Protein AF-A0A0N0S6E2-F1 (afdb_monomer)

pLDDT: mean 70.08, std 12.7, range [34.0, 90.06]

Structure (mmCIF, N/CA/C/O backbone):
data_AF-A0A0N0S6E2-F1
#
_entry.id   AF-A0A0N0S6E2-F1
#
loop_
_atom_site.group_PDB
_atom_site.id
_atom_site.type_symbol
_atom_site.label_atom_id
_atom_site.label_alt_id
_atom_site.label_comp_id
_atom_site.label_asym_id
_atom_site.label_entity_id
_atom_site.label_seq_id
_atom_site.pdbx_PDB_ins_code
_atom_site.Cartn_x
_atom_site.Cartn_y
_atom_site.Cartn_z
_atom_site.occupancy
_atom_site.B_iso_or_equiv
_atom_site.auth_seq_id
_atom_site.auth_comp_id
_atom_site.auth_asym_id
_atom_site.auth_atom_id
_atom_site.pdbx_PDB_model_num
ATOM 1 N N . MET A 1 1 ? -7.682 -2.731 48.391 1.00 36.16 1 MET A N 1
ATOM 2 C CA . MET A 1 1 ? -8.337 -3.606 47.398 1.00 36.16 1 MET A CA 1
ATOM 3 C C . MET A 1 1 ? -9.077 -2.707 46.423 1.00 36.16 1 MET A C 1
ATOM 5 O O . MET A 1 1 ? -10.145 -2.213 46.753 1.00 36.16 1 MET A O 1
ATOM 9 N N . THR A 1 2 ? -8.450 -2.370 45.296 1.00 34.72 2 THR A N 1
ATOM 10 C CA . THR A 1 2 ? -9.025 -1.449 44.306 1.00 34.72 2 THR A CA 1
ATOM 11 C C . THR A 1 2 ? -10.030 -2.228 43.470 1.00 34.72 2 THR A C 1
ATOM 13 O O . THR A 1 2 ? -9.643 -3.099 42.698 1.00 34.72 2 THR A O 1
ATOM 16 N N . ALA A 1 3 ? -11.319 -1.974 43.683 1.00 34.00 3 ALA A N 1
ATOM 17 C CA . ALA A 1 3 ? -12.381 -2.588 42.904 1.00 34.00 3 ALA A CA 1
ATOM 18 C C . ALA A 1 3 ? -12.329 -2.031 41.475 1.00 34.00 3 ALA A C 1
ATOM 20 O O . ALA A 1 3 ? -12.598 -0.852 41.247 1.00 34.00 3 ALA A O 1
ATOM 21 N N . THR A 1 4 ? -11.950 -2.872 40.514 1.00 41.22 4 THR A N 1
ATOM 22 C CA . THR A 1 4 ? -12.085 -2.574 39.089 1.00 41.22 4 THR A CA 1
ATOM 23 C C . THR A 1 4 ? -13.573 -2.555 38.757 1.00 41.22 4 THR A C 1
ATOM 25 O O . THR A 1 4 ? -14.199 -3.598 38.580 1.00 41.22 4 THR A O 1
ATOM 28 N N . VAL A 1 5 ? -14.153 -1.356 38.730 1.00 46.41 5 VAL A N 1
ATOM 29 C CA . VAL A 1 5 ? -15.501 -1.117 38.209 1.00 46.41 5 VAL A CA 1
ATOM 30 C C . VAL A 1 5 ? -15.511 -1.562 36.738 1.00 46.41 5 VAL A C 1
ATOM 32 O O . VAL A 1 5 ? -14.655 -1.099 35.978 1.00 46.41 5 VAL A O 1
ATOM 35 N N . PRO A 1 6 ? -16.412 -2.469 36.315 1.00 49.28 6 PRO A N 1
ATOM 36 C CA . PRO A 1 6 ? -16.507 -2.852 34.912 1.00 49.28 6 PRO A CA 1
ATOM 37 C C . PRO A 1 6 ? -16.866 -1.613 34.076 1.00 49.28 6 PRO A C 1
ATOM 39 O O . PRO A 1 6 ? -17.719 -0.828 34.499 1.00 49.28 6 PRO A O 1
ATOM 42 N N . PRO A 1 7 ? -16.224 -1.390 32.915 1.00 59.19 7 PRO A N 1
ATOM 43 C CA . PRO A 1 7 ? -16.478 -0.201 32.117 1.00 59.19 7 PRO A CA 1
ATOM 44 C C . PRO A 1 7 ? -17.932 -0.200 31.634 1.00 59.19 7 PRO A C 1
ATOM 46 O O . PRO A 1 7 ? -18.380 -1.126 30.959 1.00 59.19 7 PRO A O 1
ATOM 49 N N . THR A 1 8 ? -18.675 0.852 31.979 1.00 50.16 8 THR A N 1
ATOM 50 C CA . THR A 1 8 ? -20.008 1.122 31.433 1.00 50.16 8 THR A CA 1
ATOM 51 C C . THR A 1 8 ? -19.921 1.148 29.901 1.00 50.16 8 THR A C 1
ATOM 53 O O . THR A 1 8 ? -19.039 1.840 29.381 1.00 50.16 8 THR A O 1
ATOM 56 N N . PRO A 1 9 ? -20.806 0.456 29.152 1.00 51.00 9 PRO A N 1
ATOM 57 C CA . PRO A 1 9 ? -20.800 0.474 27.691 1.00 51.00 9 PRO A CA 1
ATOM 58 C C . PRO A 1 9 ? -21.216 1.864 27.197 1.00 51.00 9 PRO A C 1
ATOM 60 O O . PRO A 1 9 ? -22.384 2.155 26.947 1.00 51.00 9 PRO A O 1
ATOM 63 N N . SER A 1 10 ? -20.255 2.777 27.128 1.00 50.03 10 SER A N 1
ATOM 64 C CA . SER A 1 10 ? -20.478 4.125 26.627 1.00 50.03 10 SER A CA 1
ATOM 65 C C . SER A 1 10 ? -20.452 4.096 25.101 1.00 50.03 10 SER A C 1
ATOM 67 O O . SER A 1 10 ? -19.593 3.465 24.508 1.00 50.03 10 SER A O 1
ATOM 69 N N . ARG A 1 11 ? -21.389 4.782 24.436 1.00 55.03 11 ARG A N 1
ATOM 70 C CA . ARG A 1 11 ? -21.395 4.948 22.965 1.00 55.03 11 ARG A CA 1
ATOM 71 C C . ARG A 1 11 ? -20.322 5.938 22.483 1.00 55.03 11 ARG A C 1
ATOM 73 O O . ARG A 1 11 ? -20.159 6.149 21.285 1.00 55.03 11 ARG A O 1
ATOM 80 N N . ARG A 1 12 ? -19.652 6.613 23.420 1.00 54.00 12 ARG A N 1
ATOM 81 C CA . ARG A 1 12 ? -18.641 7.626 23.134 1.00 54.00 12 ARG A CA 1
ATOM 82 C C . ARG A 1 12 ? -17.299 6.935 22.930 1.00 54.00 12 ARG A C 1
ATOM 84 O O . ARG A 1 12 ? -16.955 6.078 23.740 1.00 54.00 12 ARG A O 1
ATOM 91 N N . PRO A 1 13 ? -16.547 7.301 21.886 1.00 59.28 13 PRO A N 1
ATOM 92 C CA . PRO A 1 13 ? -15.200 6.795 21.734 1.00 59.28 13 PRO A CA 1
ATOM 93 C C . PRO A 1 13 ? -14.362 7.107 22.969 1.00 59.28 13 PRO A C 1
ATOM 95 O O . PRO A 1 13 ? -14.410 8.229 23.482 1.00 59.28 13 PRO A O 1
ATOM 98 N N . VAL A 1 14 ? -13.622 6.114 23.449 1.00 63.44 14 VAL A N 1
ATOM 99 C CA . VAL A 1 14 ? -12.715 6.291 24.58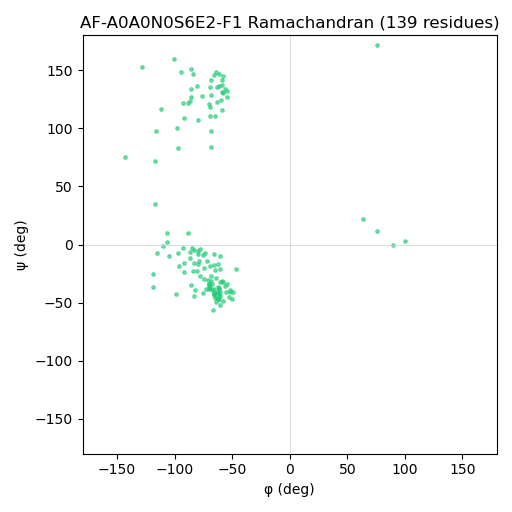1 1.00 63.44 14 VAL A CA 1
ATOM 100 C C . VAL A 1 14 ? -11.372 6.749 24.010 1.00 63.44 14 VAL A C 1
ATOM 102 O O . VAL A 1 14 ? -10.827 6.053 23.150 1.00 63.44 14 VAL A O 1
ATOM 105 N N . PRO A 1 15 ? -10.854 7.922 24.413 1.00 59.03 15 PRO A N 1
ATOM 106 C CA . PRO A 1 15 ? -9.520 8.340 24.016 1.00 59.03 15 PRO A CA 1
ATOM 107 C C . PRO A 1 15 ? -8.473 7.468 24.724 1.00 59.03 15 PRO A C 1
ATOM 109 O O . PRO A 1 15 ? -8.417 7.418 25.952 1.00 59.03 15 PRO A O 1
ATOM 112 N N . ASP A 1 16 ? -7.652 6.779 23.938 1.00 61.69 16 ASP A N 1
ATOM 113 C CA . ASP A 1 16 ? -6.424 6.109 24.375 1.00 61.69 16 ASP A CA 1
ATOM 114 C C . ASP A 1 16 ? -5.414 7.170 24.876 1.00 61.69 16 ASP A C 1
ATOM 116 O O . ASP A 1 16 ? -5.405 8.284 24.340 1.00 61.69 16 ASP A O 1
ATOM 120 N N . PRO A 1 17 ? -4.532 6.886 25.856 1.00 57.66 17 PRO A N 1
ATOM 121 C CA . PRO A 1 17 ? -3.417 7.757 26.254 1.00 57.66 17 PRO A CA 1
ATOM 122 C C . PRO A 1 17 ? -2.561 8.326 25.107 1.00 57.66 17 PRO A C 1
ATOM 124 O O . PRO A 1 17 ? -1.913 9.352 25.301 1.00 57.66 17 PRO A O 1
ATOM 127 N N . ALA A 1 18 ? -2.566 7.719 23.914 1.00 59.06 18 ALA A N 1
ATOM 128 C CA . ALA A 1 18 ? -1.918 8.257 22.712 1.00 59.06 18 ALA A CA 1
ATOM 129 C C . ALA A 1 18 ? -2.807 9.199 21.863 1.00 59.06 18 ALA A C 1
ATOM 131 O O . ALA A 1 18 ? -2.447 9.522 20.732 1.00 59.06 18 ALA A O 1
ATOM 132 N N . GLY A 1 19 ? -3.979 9.612 22.359 1.00 60.81 19 GLY A N 1
ATOM 133 C CA . GLY A 1 19 ? -4.938 10.467 21.646 1.00 60.81 19 GLY A CA 1
ATOM 134 C C . GLY A 1 19 ? -5.744 9.750 20.556 1.00 60.81 19 GLY A C 1
ATOM 135 O O . GLY A 1 19 ? -6.403 10.402 19.746 1.00 60.81 19 GLY A O 1
ATOM 136 N N . ARG A 1 20 ? -5.696 8.413 20.508 1.00 62.38 20 ARG A N 1
ATOM 137 C CA . ARG A 1 20 ? -6.422 7.608 19.516 1.00 62.38 20 ARG A CA 1
ATOM 138 C C . ARG A 1 20 ? -7.857 7.364 19.970 1.00 62.38 20 ARG A C 1
ATOM 140 O O . ARG A 1 20 ? -8.139 7.234 21.154 1.00 62.38 20 ARG A O 1
ATOM 147 N N . VAL A 1 21 ? -8.762 7.293 19.004 1.00 63.03 21 VAL A N 1
ATOM 148 C CA . VAL A 1 21 ? -10.201 7.125 19.217 1.00 63.03 21 VAL A CA 1
ATOM 149 C C . VAL A 1 21 ? -10.533 5.643 19.049 1.00 63.03 21 VAL A C 1
ATOM 151 O O . VAL A 1 21 ? -10.610 5.158 17.921 1.00 63.03 21 VAL A O 1
ATOM 154 N N . GLU A 1 22 ? -10.691 4.912 20.155 1.00 63.00 22 GLU A N 1
ATOM 155 C CA . GLU A 1 22 ? -11.045 3.488 20.119 1.00 63.00 22 GLU A CA 1
ATOM 156 C C . GLU A 1 22 ? -12.556 3.269 20.236 1.00 63.00 22 GLU A C 1
ATOM 158 O O . GLU A 1 22 ? -13.285 4.028 20.888 1.00 63.00 22 GLU A O 1
ATOM 163 N N . LEU A 1 23 ? -13.033 2.199 19.591 1.00 64.06 23 LEU A N 1
ATOM 164 C CA . LEU A 1 23 ? -14.389 1.714 19.808 1.00 64.06 23 LEU A CA 1
ATOM 165 C C . LEU A 1 23 ? -14.479 1.145 21.235 1.00 64.06 23 LEU A C 1
ATOM 167 O O . LEU A 1 23 ? -13.656 0.304 21.601 1.00 64.06 23 LEU A O 1
ATOM 171 N N . PRO A 1 24 ? -15.468 1.569 22.037 1.00 65.62 24 PRO A N 1
ATOM 172 C CA . PRO A 1 24 ? -15.647 1.049 23.384 1.00 65.62 24 PRO A CA 1
ATOM 173 C C . PRO A 1 24 ? -15.859 -0.475 23.356 1.00 65.62 24 PRO A C 1
ATOM 175 O O . PRO A 1 24 ? -16.550 -0.975 22.459 1.00 65.62 24 PRO A O 1
ATOM 178 N N . PRO A 1 25 ? -15.301 -1.230 24.323 1.00 57.88 25 PRO A N 1
ATOM 179 C CA . PRO A 1 25 ? -15.478 -2.676 24.377 1.00 57.88 25 PRO A CA 1
ATOM 180 C C . PRO A 1 25 ? -16.974 -3.017 24.472 1.00 57.88 25 PRO A C 1
ATOM 182 O O . PRO A 1 25 ? -17.645 -2.633 25.427 1.00 57.88 25 PRO A O 1
ATOM 185 N N . GLY A 1 26 ? -17.505 -3.694 23.447 1.00 57.84 26 GLY A N 1
ATOM 186 C CA . GLY A 1 26 ? -18.934 -4.022 23.317 1.00 57.84 26 GLY A CA 1
ATOM 187 C C . GLY A 1 26 ? -19.750 -3.117 22.380 1.00 57.84 26 GLY A C 1
ATOM 188 O O . GLY A 1 26 ? -20.957 -3.322 22.248 1.00 57.84 26 GLY A O 1
ATOM 189 N N . ALA A 1 27 ? -19.134 -2.144 21.698 1.00 59.34 27 ALA A N 1
ATOM 190 C CA . ALA A 1 27 ? -19.814 -1.331 20.690 1.00 59.34 27 ALA A CA 1
ATOM 191 C C . ALA A 1 27 ? -20.257 -2.184 19.487 1.00 59.34 27 ALA A C 1
ATOM 193 O O . ALA A 1 27 ? -19.442 -2.655 18.696 1.00 59.34 27 ALA A O 1
ATOM 194 N N . THR A 1 28 ? -21.568 -2.370 19.334 1.00 57.25 28 THR A N 1
ATOM 195 C CA . THR A 1 28 ? -22.172 -3.111 18.220 1.00 57.25 28 THR A CA 1
ATOM 196 C C . THR A 1 28 ? -22.513 -2.143 17.091 1.00 57.25 28 THR A C 1
ATOM 198 O O . THR A 1 28 ? -23.431 -1.327 17.201 1.00 57.25 28 THR A O 1
ATOM 201 N N . LEU A 1 29 ? -21.758 -2.209 15.992 1.00 65.25 29 LEU A N 1
ATOM 202 C CA . LEU A 1 29 ? -22.083 -1.458 14.781 1.00 65.25 29 LEU A CA 1
ATOM 203 C C . LEU A 1 29 ? -23.350 -2.070 14.160 1.00 65.25 29 LEU A C 1
ATOM 205 O O . LEU A 1 29 ? -23.388 -3.249 13.827 1.00 65.25 29 LEU A O 1
ATOM 209 N N . THR A 1 30 ? -24.411 -1.271 14.066 1.00 58.97 30 THR A N 1
ATOM 210 C CA . THR A 1 30 ? -25.790 -1.754 13.859 1.00 58.97 30 THR A CA 1
ATOM 211 C C . THR A 1 30 ? -26.156 -1.958 12.382 1.00 58.97 30 THR A C 1
ATOM 213 O O . THR A 1 30 ? -27.227 -2.475 12.076 1.00 58.97 30 THR A O 1
ATOM 216 N N . ASP A 1 31 ? -25.276 -1.568 11.457 1.00 66.38 31 ASP A N 1
ATOM 217 C CA . ASP A 1 31 ? -25.524 -1.624 10.014 1.00 66.38 31 ASP A CA 1
ATOM 218 C C . ASP A 1 31 ? -24.907 -2.892 9.400 1.00 66.38 31 ASP A C 1
ATOM 220 O O . ASP A 1 31 ? -23.788 -2.895 8.880 1.00 66.38 31 ASP A O 1
ATOM 224 N N . GLY A 1 32 ? -25.639 -4.007 9.491 1.00 64.06 32 GLY A N 1
ATOM 225 C CA . GLY A 1 32 ? -25.166 -5.341 9.088 1.00 64.06 32 GLY A CA 1
ATOM 226 C C . GLY A 1 32 ? -24.782 -5.484 7.608 1.00 64.06 32 GLY A C 1
ATOM 227 O O . GLY A 1 32 ? -24.19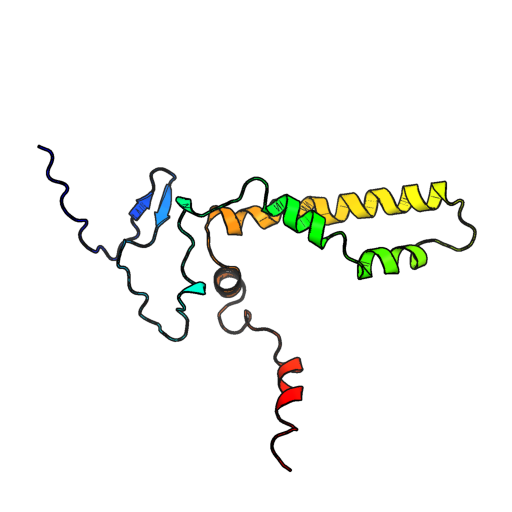2 -6.488 7.224 1.00 64.06 32 GLY A O 1
ATOM 228 N N . ARG A 1 33 ? -25.078 -4.488 6.761 1.00 66.31 33 ARG A N 1
ATOM 229 C CA . ARG A 1 33 ? -24.661 -4.477 5.350 1.00 66.31 33 ARG A CA 1
ATOM 230 C C . ARG A 1 33 ? -23.234 -3.950 5.152 1.00 66.31 33 ARG A C 1
ATOM 232 O O . ARG A 1 33 ? -22.615 -4.237 4.127 1.00 66.31 33 ARG A O 1
ATOM 239 N N . LEU A 1 34 ? -22.721 -3.157 6.091 1.00 64.81 34 LEU A N 1
ATOM 240 C CA . LEU A 1 34 ? -21.412 -2.501 5.995 1.00 64.81 34 LEU A CA 1
ATOM 241 C C . LEU A 1 34 ? -20.416 -2.989 7.052 1.00 64.81 34 LEU A C 1
ATOM 243 O O . LEU A 1 34 ? -19.241 -2.626 6.971 1.00 64.81 34 LEU A O 1
ATOM 247 N N . VAL A 1 35 ? -20.882 -3.807 7.996 1.00 70.94 35 VAL A N 1
ATOM 248 C CA . VAL A 1 35 ? -20.134 -4.312 9.146 1.00 70.94 35 VAL A CA 1
ATOM 249 C C . VAL A 1 35 ? -19.914 -5.816 8.986 1.00 70.94 35 VAL A C 1
ATOM 251 O O . VAL A 1 35 ? -20.863 -6.594 9.006 1.00 70.94 35 VAL A O 1
ATOM 254 N N . THR A 1 36 ? -18.649 -6.209 8.873 1.00 74.81 36 THR A N 1
ATOM 255 C CA . THR A 1 36 ? -18.176 -7.601 8.900 1.00 74.81 36 THR A CA 1
ATOM 256 C C . THR A 1 36 ? -17.056 -7.690 9.934 1.00 74.81 36 THR A C 1
ATOM 258 O O . THR A 1 36 ? -16.371 -6.693 10.152 1.00 74.81 36 THR A O 1
ATOM 261 N N . ASP A 1 37 ? -16.842 -8.860 10.543 1.00 71.06 37 ASP A N 1
ATOM 262 C CA . ASP A 1 37 ? -15.754 -9.097 11.510 1.00 71.06 37 ASP A CA 1
ATOM 263 C C . ASP A 1 37 ? -14.372 -8.676 10.962 1.00 71.06 37 ASP A C 1
ATOM 265 O O . ASP A 1 37 ? -13.604 -8.001 11.637 1.00 71.06 37 ASP A O 1
ATOM 269 N N . ASP A 1 38 ? -14.127 -8.933 9.674 1.00 70.56 38 ASP A N 1
ATOM 270 C CA . ASP A 1 38 ? -12.907 -8.545 8.944 1.00 70.56 38 ASP A CA 1
ATOM 271 C C . ASP A 1 38 ? -12.763 -7.025 8.703 1.00 70.56 38 ASP A C 1
ATOM 273 O O . ASP A 1 38 ? -11.681 -6.515 8.422 1.00 70.56 38 ASP A O 1
ATOM 277 N N . LEU A 1 39 ? -13.861 -6.271 8.816 1.00 73.12 39 LEU A N 1
ATOM 278 C CA . LEU A 1 39 ? -13.868 -4.812 8.666 1.00 73.12 39 LEU A CA 1
ATOM 279 C C . LEU A 1 39 ? -13.699 -4.082 10.003 1.00 73.12 39 LEU A C 1
ATOM 281 O O . LEU A 1 39 ? -13.647 -2.847 10.019 1.00 73.12 39 LEU A O 1
ATOM 285 N N . LEU A 1 40 ? -13.638 -4.817 11.116 1.00 77.62 40 LEU A N 1
ATOM 286 C CA . LEU A 1 40 ? -13.430 -4.222 12.425 1.00 77.62 40 LEU A CA 1
ATOM 287 C C . LEU A 1 40 ? -12.006 -3.651 12.532 1.00 77.62 40 LEU A C 1
ATOM 289 O O . LEU A 1 40 ? -11.050 -4.251 12.033 1.00 77.62 40 LEU A O 1
ATOM 293 N N . PRO A 1 41 ? -11.832 -2.490 13.190 1.00 71.38 41 PRO A N 1
ATOM 294 C CA . PRO A 1 41 ? -10.510 -1.922 13.410 1.00 71.38 41 PRO A CA 1
ATOM 295 C C . PRO A 1 41 ? -9.603 -2.878 14.188 1.00 71.38 41 PRO A C 1
ATOM 297 O O . PRO A 1 41 ? -10.011 -3.473 15.187 1.00 71.38 41 PRO A O 1
ATOM 300 N N . VAL A 1 42 ? -8.342 -2.986 13.769 1.00 74.56 42 VAL A N 1
ATOM 301 C CA . VAL A 1 42 ? -7.369 -3.862 14.437 1.00 74.56 42 VAL A CA 1
ATOM 302 C C . VAL A 1 42 ? -6.892 -3.213 15.749 1.00 74.56 42 VAL A C 1
ATOM 304 O O . VAL A 1 42 ? -6.412 -2.072 15.708 1.00 74.56 42 VAL A O 1
ATOM 307 N N . PRO A 1 43 ? -6.942 -3.911 16.905 1.00 70.88 43 PRO A N 1
ATOM 308 C CA . PRO A 1 43 ? -6.445 -3.386 18.179 1.00 70.88 43 PRO A CA 1
ATOM 309 C C . PRO A 1 43 ? -4.939 -3.080 18.141 1.00 70.88 43 PRO A C 1
ATOM 311 O O . PRO A 1 43 ? -4.196 -3.834 17.503 1.00 70.88 43 PRO A O 1
ATOM 314 N N . PRO A 1 44 ? -4.447 -2.051 18.857 1.00 66.38 44 PRO A N 1
ATOM 315 C CA . PRO A 1 44 ? -3.039 -1.633 18.834 1.00 66.38 44 PRO A CA 1
ATOM 316 C C . PRO A 1 44 ? -2.064 -2.761 19.197 1.00 66.38 44 PRO A C 1
ATOM 318 O O . PRO A 1 44 ? -1.026 -2.901 18.554 1.00 66.38 44 PRO A O 1
ATOM 321 N N . ALA A 1 45 ? -2.441 -3.643 20.131 1.00 68.38 45 ALA A N 1
ATOM 322 C CA . ALA A 1 45 ? -1.643 -4.803 20.543 1.00 68.38 45 ALA A CA 1
ATOM 323 C C . ALA A 1 45 ? -1.385 -5.834 19.421 1.00 68.38 45 ALA A C 1
ATOM 325 O O . ALA A 1 45 ? -0.498 -6.675 19.548 1.00 68.38 45 ALA A O 1
ATOM 326 N N . ARG A 1 46 ? -2.154 -5.794 18.323 1.00 67.50 46 ARG A N 1
ATOM 327 C CA . ARG A 1 46 ? -2.006 -6.700 17.170 1.00 67.50 46 ARG A CA 1
ATOM 328 C C . ARG A 1 46 ? -1.392 -6.027 15.937 1.00 67.50 46 ARG A C 1
ATOM 330 O O . ARG A 1 46 ? -1.244 -6.681 14.906 1.00 67.50 46 ARG A O 1
ATOM 337 N N . ARG A 1 47 ? -1.011 -4.747 16.011 1.00 70.94 47 ARG A N 1
ATOM 338 C CA . ARG A 1 47 ? -0.473 -3.997 14.866 1.00 70.94 47 ARG A CA 1
ATOM 339 C C . ARG A 1 47 ? 1.035 -4.217 14.729 1.00 70.94 47 ARG A C 1
ATOM 341 O O . ARG A 1 47 ? 1.792 -3.987 15.664 1.00 70.94 47 ARG A O 1
ATOM 348 N N . ARG A 1 48 ? 1.488 -4.629 13.542 1.00 65.50 48 ARG A N 1
ATOM 349 C CA . ARG A 1 48 ? 2.916 -4.741 13.189 1.00 65.50 48 ARG A CA 1
ATOM 350 C C . ARG A 1 48 ? 3.213 -3.756 12.062 1.00 65.50 48 ARG A C 1
ATOM 352 O O . ARG A 1 48 ? 2.901 -4.042 10.913 1.00 65.50 48 ARG A O 1
ATOM 359 N N . THR A 1 49 ? 3.741 -2.578 12.389 1.00 65.44 49 THR A N 1
ATOM 360 C CA . THR A 1 49 ? 3.667 -1.416 11.481 1.00 65.44 49 THR A CA 1
ATOM 361 C C . THR A 1 49 ? 5.028 -0.889 11.032 1.00 65.44 49 THR A C 1
ATOM 363 O O . THR A 1 49 ? 5.181 -0.532 9.868 1.00 65.44 49 THR A O 1
ATOM 366 N N . THR A 1 50 ? 6.033 -0.902 11.910 1.00 65.44 50 THR A N 1
ATOM 367 C CA . THR A 1 50 ? 7.277 -0.144 11.698 1.00 65.44 50 THR A CA 1
ATOM 368 C C . THR A 1 50 ? 8.159 -0.685 10.569 1.00 65.44 50 THR A C 1
ATOM 370 O O . THR A 1 50 ? 8.736 0.105 9.832 1.00 65.44 50 THR A O 1
ATOM 373 N N . CYS A 1 51 ? 8.227 -2.009 10.379 1.00 64.06 51 CYS A N 1
ATOM 374 C CA . CYS A 1 51 ? 9.033 -2.614 9.302 1.00 64.06 51 CYS A CA 1
ATOM 375 C C . CYS A 1 51 ? 8.218 -3.419 8.285 1.00 64.06 51 CYS A C 1
ATOM 377 O O . CYS A 1 51 ? 8.632 -3.546 7.140 1.00 64.06 51 CYS A O 1
ATOM 379 N N . VAL A 1 52 ? 7.048 -3.944 8.656 1.00 71.75 52 VAL A N 1
ATOM 380 C CA . VAL A 1 52 ? 6.279 -4.833 7.764 1.00 71.75 52 VAL A CA 1
ATOM 381 C C . VAL A 1 52 ? 5.780 -4.090 6.527 1.00 71.75 52 VAL A C 1
ATOM 383 O O . VAL A 1 52 ? 5.813 -4.634 5.431 1.00 71.75 52 VAL A O 1
ATOM 386 N N . VAL A 1 53 ? 5.367 -2.835 6.688 1.00 72.19 53 VAL A N 1
ATOM 387 C CA . VAL A 1 53 ? 4.824 -2.008 5.606 1.00 72.19 53 VAL A CA 1
ATOM 388 C C . VAL A 1 53 ? 5.888 -1.693 4.551 1.00 72.19 53 VAL A C 1
ATOM 390 O O . VAL A 1 53 ? 5.675 -2.067 3.400 1.00 72.19 53 VAL A O 1
ATOM 393 N N . PRO A 1 54 ? 7.047 -1.085 4.882 1.00 71.62 54 PRO A N 1
ATOM 394 C CA . PRO A 1 54 ? 8.078 -0.836 3.876 1.00 71.62 54 PRO A CA 1
ATOM 395 C C . PRO A 1 54 ? 8.630 -2.132 3.259 1.00 71.62 54 PRO A C 1
ATOM 397 O O . PRO A 1 54 ? 8.863 -2.168 2.054 1.00 71.62 54 PRO A O 1
ATOM 400 N N . THR A 1 55 ? 8.783 -3.218 4.030 1.00 75.56 55 THR A N 1
ATOM 401 C CA . THR A 1 55 ? 9.252 -4.509 3.492 1.00 75.56 55 THR A CA 1
ATOM 402 C C . THR A 1 55 ? 8.255 -5.133 2.513 1.00 75.56 55 THR A C 1
ATOM 404 O O . THR A 1 55 ? 8.664 -5.623 1.461 1.00 75.56 55 THR A O 1
ATOM 407 N N . LEU A 1 56 ? 6.954 -5.085 2.818 1.00 78.75 56 LEU A N 1
ATOM 408 C CA . LEU A 1 56 ? 5.900 -5.552 1.916 1.00 78.75 56 LEU A CA 1
ATOM 409 C C . LEU A 1 56 ? 5.920 -4.772 0.597 1.00 78.75 56 LEU A C 1
ATOM 411 O O . LEU A 1 56 ? 5.860 -5.375 -0.470 1.00 78.75 56 LEU A O 1
ATOM 415 N N . TRP A 1 57 ? 6.060 -3.448 0.673 1.00 75.69 57 TRP A N 1
ATOM 416 C CA . TRP A 1 57 ? 6.094 -2.578 -0.500 1.00 75.69 57 TRP A CA 1
ATOM 417 C C . TRP A 1 57 ? 7.272 -2.871 -1.424 1.00 75.69 57 TRP A C 1
ATOM 419 O O . TRP A 1 57 ? 7.075 -3.012 -2.630 1.00 75.69 57 TRP A O 1
ATOM 429 N N . VAL A 1 58 ? 8.480 -3.017 -0.876 1.00 75.75 58 VAL A N 1
ATOM 430 C CA . VAL A 1 58 ? 9.664 -3.378 -1.673 1.00 75.75 58 VAL A CA 1
ATOM 431 C C . VAL A 1 58 ? 9.482 -4.747 -2.332 1.00 75.75 58 VAL A C 1
ATOM 433 O O . VAL A 1 58 ? 9.854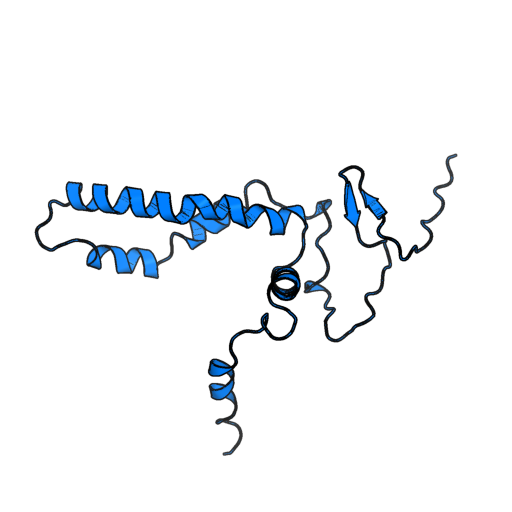 -4.912 -3.492 1.00 75.75 58 VAL A O 1
ATOM 436 N N . GLY A 1 59 ? 8.850 -5.695 -1.630 1.00 78.25 59 GLY A N 1
ATOM 437 C CA . GLY A 1 59 ? 8.493 -7.001 -2.183 1.00 78.25 59 GLY A CA 1
ATOM 438 C C . GLY A 1 59 ? 7.505 -6.909 -3.349 1.00 78.25 59 GLY A C 1
ATOM 439 O O . GLY A 1 59 ? 7.698 -7.574 -4.359 1.00 78.25 59 GLY A O 1
ATOM 440 N N . THR A 1 60 ? 6.486 -6.049 -3.256 1.00 77.94 60 THR A N 1
ATOM 441 C CA . THR A 1 60 ? 5.535 -5.827 -4.362 1.00 77.94 60 THR A CA 1
ATOM 442 C C . THR A 1 60 ? 6.112 -5.011 -5.512 1.00 77.94 60 THR A C 1
ATOM 444 O O . THR A 1 60 ? 5.704 -5.210 -6.645 1.00 77.94 60 THR A O 1
ATOM 447 N N . ALA A 1 61 ? 7.060 -4.110 -5.242 1.00 79.38 61 ALA A N 1
ATOM 448 C CA . ALA A 1 61 ? 7.748 -3.326 -6.265 1.00 79.38 61 ALA A CA 1
ATOM 449 C C . ALA A 1 61 ? 8.784 -4.153 -7.044 1.00 79.38 61 ALA A C 1
ATOM 451 O O . ALA A 1 61 ? 9.342 -3.662 -8.015 1.00 79.38 61 ALA A O 1
ATOM 452 N N . HIS A 1 62 ? 9.080 -5.381 -6.610 1.00 81.62 62 HIS A N 1
ATOM 453 C CA . HIS A 1 62 ? 9.931 -6.333 -7.320 1.00 81.62 62 HIS A CA 1
ATOM 454 C C . HIS A 1 62 ? 9.118 -7.564 -7.706 1.00 81.62 62 HIS A C 1
ATOM 456 O O . HIS A 1 62 ? 9.275 -8.650 -7.152 1.00 81.62 62 HIS A O 1
ATOM 462 N N . ASP A 1 63 ? 8.242 -7.388 -8.684 1.00 84.75 63 ASP A N 1
ATOM 463 C CA . ASP A 1 63 ? 7.454 -8.464 -9.262 1.00 84.75 63 ASP A CA 1
ATOM 464 C C . ASP A 1 63 ? 8.027 -8.957 -10.606 1.00 84.75 63 ASP A C 1
ATOM 466 O O . ASP A 1 63 ? 8.820 -8.288 -11.279 1.00 84.75 63 ASP A O 1
ATOM 470 N N . ILE A 1 64 ? 7.634 -10.178 -10.990 1.00 88.56 64 ILE A N 1
ATOM 471 C CA . ILE A 1 64 ? 8.056 -10.819 -12.245 1.00 88.56 64 ILE A CA 1
ATOM 472 C C . ILE A 1 64 ? 7.685 -9.969 -13.476 1.00 88.56 64 ILE A C 1
ATOM 474 O O . ILE A 1 64 ? 8.569 -9.766 -14.312 1.00 88.56 64 ILE A O 1
ATOM 478 N N . PRO A 1 65 ? 6.444 -9.456 -13.621 1.00 86.69 65 PRO A N 1
ATOM 479 C CA . PRO A 1 65 ? 6.090 -8.556 -14.721 1.00 86.69 65 PRO A CA 1
ATOM 480 C C . PRO A 1 65 ? 7.025 -7.352 -14.861 1.00 86.69 65 PRO A C 1
ATOM 482 O O . PRO A 1 65 ? 7.481 -7.058 -15.967 1.00 86.69 65 PRO A O 1
ATOM 485 N N . LEU A 1 66 ? 7.369 -6.690 -13.755 1.00 85.75 66 LEU A N 1
ATOM 486 C CA . LEU A 1 66 ? 8.274 -5.546 -13.783 1.00 85.75 66 LEU A CA 1
ATOM 487 C C . LEU A 1 66 ? 9.674 -5.939 -14.263 1.00 85.75 66 LEU A C 1
ATOM 489 O O . LEU A 1 66 ? 10.247 -5.274 -15.126 1.00 85.75 66 LEU A O 1
ATOM 493 N N . VAL A 1 67 ? 10.227 -7.042 -13.747 1.00 86.31 67 VAL A N 1
ATOM 494 C CA . VAL A 1 67 ? 11.533 -7.558 -14.195 1.00 86.31 67 VAL A CA 1
ATOM 495 C C . 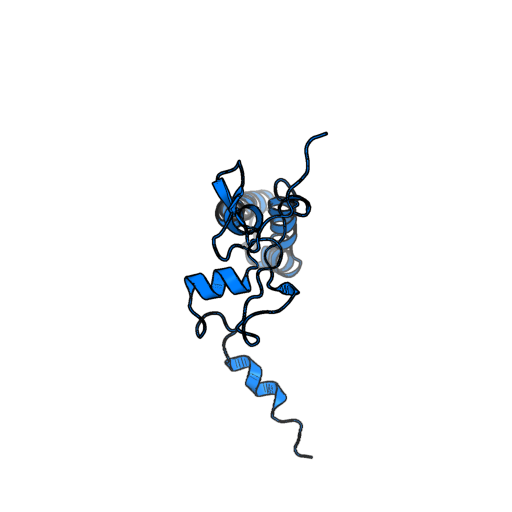VAL A 1 67 ? 11.507 -7.920 -15.678 1.00 86.31 67 VAL A C 1
ATOM 497 O O . VAL A 1 67 ? 12.452 -7.591 -16.395 1.00 86.31 67 VAL A O 1
ATOM 500 N N . ALA A 1 68 ? 10.420 -8.524 -16.153 1.00 90.06 68 ALA A N 1
ATOM 501 C CA . ALA A 1 68 ? 10.251 -8.900 -17.551 1.00 90.06 68 ALA A CA 1
ATOM 502 C C . ALA A 1 68 ? 10.118 -7.693 -18.498 1.00 90.06 68 ALA A C 1
ATOM 504 O O . ALA A 1 68 ? 10.497 -7.795 -19.662 1.00 90.06 68 ALA A O 1
ATOM 505 N N . ALA A 1 69 ? 9.623 -6.547 -18.019 1.00 87.50 69 ALA A N 1
ATOM 506 C CA . ALA A 1 69 ? 9.488 -5.329 -18.821 1.00 87.50 69 ALA A CA 1
ATOM 507 C C . ALA A 1 69 ? 10.816 -4.567 -19.017 1.00 87.50 69 ALA A C 1
ATOM 509 O O . ALA A 1 69 ? 10.997 -3.890 -20.032 1.00 87.50 69 ALA A O 1
ATOM 510 N N . ARG A 1 70 ? 11.772 -4.684 -18.082 1.00 86.50 70 ARG A N 1
ATOM 511 C CA . ARG A 1 70 ? 13.037 -3.914 -18.085 1.00 86.50 70 ARG A CA 1
ATOM 512 C C . ARG A 1 70 ? 13.883 -4.042 -19.365 1.00 86.50 70 ARG A C 1
ATOM 514 O O . ARG A 1 70 ? 14.394 -3.012 -19.809 1.00 86.50 70 ARG A O 1
ATOM 521 N N . PRO A 1 71 ? 14.039 -5.221 -20.001 1.00 85.69 71 PRO A N 1
ATOM 522 C CA . PRO A 1 71 ? 14.792 -5.342 -21.251 1.00 85.69 71 PRO A CA 1
ATOM 523 C C . PRO A 1 71 ? 14.249 -4.453 -22.378 1.00 85.69 71 PRO A C 1
ATOM 525 O O . PRO A 1 71 ? 15.032 -3.939 -23.171 1.00 85.69 71 PRO A O 1
ATOM 528 N N . GLY A 1 72 ? 12.932 -4.213 -22.417 1.00 85.62 72 GLY A N 1
ATOM 529 C CA . GLY A 1 72 ? 12.293 -3.348 -23.414 1.00 85.62 72 GLY A CA 1
ATOM 530 C C . GLY A 1 72 ? 12.571 -1.852 -23.228 1.00 85.62 72 GLY A C 1
ATOM 531 O O . GLY 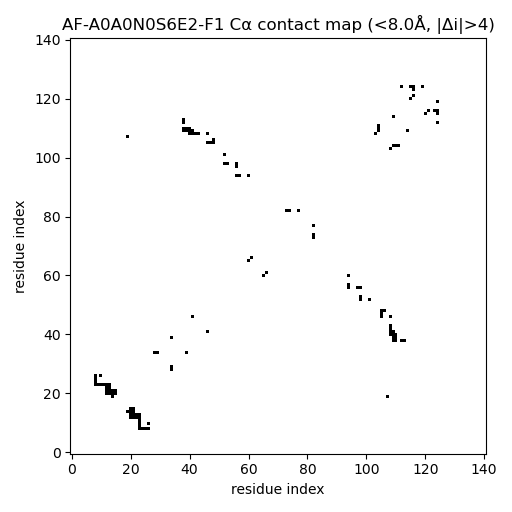A 1 72 ? 12.340 -1.070 -24.145 1.00 85.62 72 GLY A O 1
ATOM 532 N N . LEU A 1 73 ? 13.092 -1.442 -22.067 1.00 83.44 73 LEU A N 1
ATOM 533 C CA . LEU A 1 73 ? 13.462 -0.052 -21.771 1.00 83.44 73 LEU A CA 1
ATOM 534 C C . LEU A 1 73 ? 14.888 0.293 -22.232 1.00 83.44 73 LEU A C 1
ATOM 536 O O . LEU A 1 73 ? 15.284 1.462 -22.238 1.00 83.44 73 LEU A O 1
ATOM 540 N N . VAL A 1 74 ? 15.685 -0.712 -22.609 1.00 87.44 74 VAL A N 1
ATOM 541 C CA . VAL A 1 74 ? 17.063 -0.528 -23.067 1.00 87.44 74 VAL A CA 1
ATOM 542 C C . VAL A 1 74 ? 17.088 -0.397 -24.586 1.00 87.44 74 VAL A C 1
ATOM 544 O O . VAL A 1 74 ? 16.687 -1.304 -25.308 1.00 87.44 74 VAL A O 1
ATOM 547 N N . ALA A 1 75 ? 17.609 0.726 -25.085 1.00 83.62 75 ALA A N 1
ATOM 548 C CA . ALA A 1 75 ? 17.817 0.907 -26.518 1.00 83.62 75 ALA A CA 1
ATOM 549 C C . ALA A 1 75 ? 18.829 -0.127 -27.061 1.00 83.62 75 ALA A C 1
ATOM 551 O O . ALA A 1 75 ? 19.891 -0.308 -26.447 1.00 83.62 75 ALA A O 1
ATOM 552 N N . PRO A 1 76 ? 18.554 -0.764 -28.213 1.00 79.88 76 PRO A N 1
ATOM 553 C CA . PRO A 1 76 ? 19.499 -1.683 -28.834 1.00 79.88 76 PRO A CA 1
ATOM 554 C C . PRO A 1 76 ? 20.823 -0.958 -29.127 1.00 79.88 76 PRO A C 1
ATOM 556 O O . PRO A 1 76 ? 20.831 0.144 -29.671 1.00 79.88 76 PRO A O 1
ATOM 559 N N . GLY A 1 77 ? 21.946 -1.556 -28.717 1.00 79.75 77 GLY A N 1
ATOM 560 C CA . GLY A 1 77 ? 23.291 -0.990 -28.899 1.00 79.75 77 GLY A CA 1
ATOM 561 C C . GLY A 1 77 ? 23.810 -0.091 -27.766 1.00 79.75 77 GLY A C 1
ATOM 562 O O . GLY A 1 77 ? 24.948 0.370 -27.847 1.00 79.75 77 GLY A O 1
ATOM 563 N N . ARG A 1 78 ? 23.045 0.152 -26.688 1.00 80.56 78 ARG A N 1
ATOM 564 C CA . ARG A 1 78 ? 23.586 0.820 -25.486 1.00 80.56 78 ARG A CA 1
ATOM 565 C C . ARG A 1 78 ? 24.577 -0.083 -24.753 1.00 80.56 78 ARG A C 1
ATOM 567 O O . ARG A 1 78 ? 24.283 -1.244 -24.481 1.00 80.56 78 ARG A O 1
ATOM 574 N N . GLU A 1 79 ? 25.709 0.489 -24.340 1.00 87.12 79 GLU A N 1
ATOM 575 C CA . GLU A 1 79 ? 26.622 -0.162 -23.398 1.00 87.12 79 GLU A CA 1
ATOM 576 C C . GLU A 1 79 ? 25.850 -0.565 -22.130 1.00 87.12 79 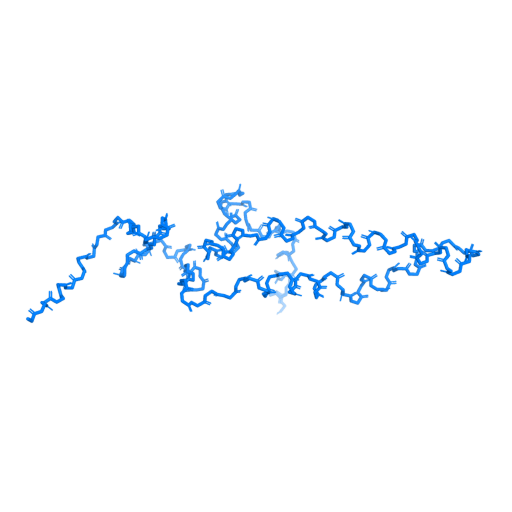GLU A C 1
ATOM 578 O O . GLU A 1 79 ? 25.182 0.272 -21.512 1.00 87.12 79 GLU A O 1
ATOM 583 N N . GLY A 1 80 ? 25.947 -1.838 -21.729 1.00 83.50 80 GLY A N 1
ATOM 584 C CA . GLY A 1 80 ? 25.161 -2.390 -20.618 1.00 83.50 80 GLY A CA 1
ATOM 585 C C . GLY A 1 80 ? 25.306 -1.594 -19.318 1.00 83.50 80 GLY A C 1
ATOM 586 O O . GLY A 1 80 ? 24.331 -1.388 -18.601 1.00 83.50 80 GLY A O 1
ATOM 587 N N . LYS A 1 81 ? 26.491 -1.029 -19.063 1.00 85.50 81 LYS A N 1
ATOM 588 C CA . LYS A 1 81 ? 26.749 -0.166 -17.900 1.00 85.50 81 LYS A CA 1
ATOM 589 C C . LYS A 1 81 ? 25.916 1.125 -17.922 1.00 85.50 81 LYS A C 1
ATOM 591 O O . LYS A 1 81 ? 25.366 1.514 -16.895 1.00 85.50 81 LYS A O 1
ATOM 596 N N . ARG A 1 82 ? 25.763 1.757 -19.092 1.00 88.25 82 ARG A N 1
ATOM 597 C CA . ARG A 1 82 ? 24.925 2.958 -19.292 1.00 88.25 82 ARG A CA 1
ATOM 598 C C . ARG A 1 82 ? 23.434 2.645 -19.197 1.00 88.25 82 ARG A C 1
ATOM 600 O O . ARG A 1 82 ? 22.655 3.479 -18.740 1.00 88.25 82 ARG A O 1
ATOM 607 N N . ALA A 1 83 ? 23.027 1.459 -19.641 1.00 88.12 83 ALA A N 1
ATOM 608 C CA . ALA A 1 83 ? 21.648 1.003 -19.504 1.00 88.12 83 ALA A CA 1
ATOM 609 C C . ALA A 1 83 ? 21.269 0.841 -18.023 1.00 88.12 83 ALA A C 1
ATOM 611 O O . ALA A 1 83 ? 20.285 1.426 -17.572 1.00 88.12 83 ALA A O 1
ATOM 612 N N . VAL A 1 84 ? 22.107 0.143 -17.249 1.00 86.69 84 VAL A N 1
ATOM 613 C CA . VAL A 1 84 ? 21.897 -0.065 -15.808 1.00 86.69 84 VAL A CA 1
ATOM 614 C C . VAL A 1 84 ? 21.882 1.261 -15.045 1.00 86.69 84 VAL A C 1
ATOM 616 O O . VAL A 1 84 ? 20.987 1.474 -14.232 1.00 86.69 84 VAL A O 1
ATOM 619 N N . SER A 1 85 ? 22.795 2.195 -15.348 1.00 87.31 85 SER A N 1
ATOM 620 C CA . SER A 1 85 ? 22.826 3.497 -14.661 1.00 87.31 85 SER A CA 1
ATOM 621 C C . SER A 1 85 ? 21.587 4.359 -14.920 1.00 87.31 85 SER A C 1
ATOM 623 O O . SER A 1 85 ? 21.313 5.272 -14.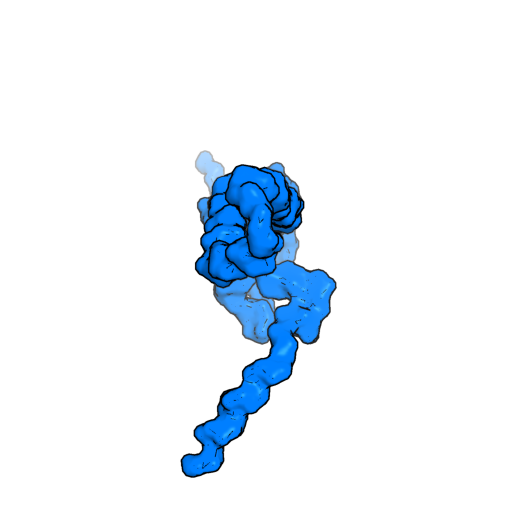149 1.00 87.31 85 SER A O 1
ATOM 625 N N . THR A 1 86 ? 20.857 4.103 -16.009 1.00 87.50 86 THR A N 1
ATOM 626 C CA . THR A 1 86 ? 19.626 4.832 -16.351 1.00 87.50 86 THR A CA 1
ATOM 627 C C . THR A 1 86 ? 18.401 4.225 -15.662 1.00 87.50 86 THR A C 1
ATOM 629 O O . THR A 1 86 ? 17.494 4.954 -15.274 1.00 87.50 86 THR A O 1
ATOM 632 N N . ILE A 1 87 ? 18.373 2.900 -15.486 1.00 88.06 87 ILE A N 1
ATOM 633 C CA . ILE A 1 87 ? 17.241 2.174 -14.884 1.00 88.06 87 ILE A CA 1
ATOM 634 C C . ILE A 1 87 ? 17.293 2.227 -13.351 1.00 88.06 87 ILE A C 1
ATOM 636 O O . ILE A 1 87 ? 16.268 2.438 -12.709 1.00 88.06 87 ILE A O 1
ATOM 640 N N . ALA A 1 88 ? 18.489 2.124 -12.762 1.00 87.00 88 ALA A N 1
ATOM 641 C CA . ALA A 1 88 ? 18.693 2.150 -11.313 1.00 87.00 88 ALA A CA 1
ATOM 642 C C . ALA A 1 88 ? 18.002 3.323 -10.575 1.00 87.00 88 ALA A C 1
ATOM 644 O O . ALA A 1 88 ? 17.342 3.067 -9.569 1.00 87.00 88 ALA A O 1
ATOM 645 N N . PRO A 1 89 ? 18.086 4.593 -11.028 1.00 89.31 89 PRO A N 1
ATOM 646 C CA . PRO A 1 89 ? 17.390 5.683 -10.348 1.00 89.31 89 PRO A CA 1
ATOM 647 C C . PRO A 1 89 ? 15.865 5.589 -10.475 1.00 89.31 89 PRO A C 1
ATOM 649 O O . PRO A 1 89 ? 15.168 5.984 -9.547 1.00 89.31 89 PRO A O 1
ATOM 652 N N . ALA A 1 90 ? 15.328 5.049 -11.573 1.00 86.81 90 ALA A N 1
ATOM 653 C CA . ALA A 1 90 ? 13.883 4.889 -11.741 1.00 86.81 90 ALA A CA 1
ATOM 654 C C . ALA A 1 90 ? 13.309 3.884 -10.728 1.00 86.81 90 ALA A C 1
ATOM 656 O O . ALA A 1 90 ? 12.311 4.176 -10.071 1.00 86.81 90 ALA A O 1
ATOM 657 N N . ASP A 1 91 ? 13.997 2.755 -10.535 1.00 84.19 91 ASP A N 1
ATOM 658 C CA . ASP A 1 91 ? 13.615 1.719 -9.568 1.00 84.19 91 ASP A CA 1
ATOM 659 C C . ASP A 1 91 ? 13.703 2.190 -8.100 1.00 84.19 91 ASP A C 1
ATOM 661 O O . ASP A 1 91 ? 13.090 1.584 -7.226 1.00 84.19 91 ASP A O 1
ATOM 665 N N . VAL A 1 92 ? 14.422 3.282 -7.811 1.00 83.62 92 VAL A N 1
ATOM 666 C CA . VAL A 1 92 ? 14.540 3.857 -6.457 1.00 83.62 92 VAL A CA 1
ATOM 667 C C . VAL A 1 92 ? 13.600 5.047 -6.249 1.00 83.62 92 VAL A C 1
ATOM 669 O O . VAL A 1 92 ? 12.966 5.158 -5.201 1.00 83.62 92 VAL A O 1
ATOM 672 N N . VAL A 1 93 ? 13.483 5.939 -7.235 1.00 87.44 93 VAL A N 1
ATOM 673 C CA . VAL A 1 93 ? 12.704 7.184 -7.120 1.00 87.44 93 VAL A CA 1
ATOM 674 C C . VAL A 1 93 ? 11.198 6.919 -7.125 1.00 87.44 93 VAL A C 1
ATOM 676 O O . VAL A 1 93 ? 10.469 7.564 -6.376 1.00 87.44 93 VAL A O 1
ATOM 679 N N . VAL A 1 94 ? 10.722 5.964 -7.929 1.00 83.19 94 VAL A N 1
ATOM 680 C CA . VAL A 1 94 ? 9.289 5.635 -8.033 1.00 83.19 94 VAL A CA 1
ATOM 681 C C . VAL A 1 94 ? 8.702 5.073 -6.728 1.00 83.19 94 VAL A C 1
ATOM 683 O O . VAL A 1 94 ? 7.636 5.543 -6.328 1.00 83.19 94 VAL A O 1
ATOM 686 N N . PRO A 1 95 ? 9.345 4.117 -6.024 1.00 79.75 95 PRO A N 1
ATOM 687 C CA . PRO A 1 95 ? 8.810 3.605 -4.761 1.00 79.75 95 PRO A CA 1
ATOM 688 C C . PRO A 1 95 ? 9.087 4.510 -3.553 1.00 79.75 95 PRO A C 1
ATOM 690 O O . PRO A 1 95 ? 8.423 4.360 -2.532 1.00 79.75 95 PRO A O 1
ATOM 693 N N . ALA A 1 96 ? 10.021 5.462 -3.631 1.00 81.50 96 ALA A N 1
ATOM 694 C CA . ALA A 1 96 ? 10.369 6.340 -2.508 1.00 81.50 96 ALA A CA 1
ATOM 695 C C . ALA A 1 96 ? 9.181 7.075 -1.829 1.00 81.50 96 ALA A C 1
ATOM 697 O O . ALA A 1 96 ? 9.173 7.142 -0.598 1.00 81.50 96 ALA A O 1
ATOM 698 N N . PRO A 1 97 ? 8.164 7.611 -2.541 1.00 75.31 97 PRO A N 1
ATOM 699 C CA . PRO A 1 97 ? 7.015 8.273 -1.905 1.00 75.31 97 PRO A CA 1
ATOM 700 C C . PRO A 1 97 ? 5.952 7.316 -1.331 1.00 75.31 97 PRO A C 1
ATOM 702 O O . PRO A 1 97 ? 5.095 7.747 -0.554 1.00 75.31 97 PRO A O 1
ATOM 705 N N . MET A 1 98 ? 5.972 6.026 -1.679 1.00 75.31 98 MET A N 1
ATOM 706 C CA . MET A 1 98 ? 4.947 5.067 -1.234 1.00 75.31 98 MET A CA 1
ATOM 707 C C . MET A 1 98 ? 4.947 4.797 0.283 1.00 75.31 98 MET A C 1
ATOM 709 O O . MET A 1 98 ? 3.870 4.795 0.882 1.00 75.31 98 MET A O 1
ATOM 713 N N . PRO A 1 99 ? 6.100 4.627 0.962 1.00 73.19 99 PRO A N 1
ATOM 714 C CA . PRO A 1 99 ? 6.137 4.490 2.418 1.00 73.19 99 PRO A CA 1
ATOM 715 C C . PRO A 1 99 ? 5.530 5.691 3.150 1.00 73.19 99 PRO A C 1
ATOM 717 O O . PRO A 1 99 ? 4.936 5.522 4.213 1.00 73.19 99 PRO A O 1
ATOM 720 N N . LEU A 1 100 ? 5.642 6.888 2.564 1.00 69.00 100 LEU A N 1
ATOM 721 C CA . LEU A 1 100 ? 5.123 8.126 3.142 1.00 69.00 100 LEU A CA 1
ATOM 722 C C . LEU A 1 100 ? 3.587 8.162 3.122 1.00 69.00 100 LEU A C 1
ATOM 724 O O . LEU A 1 100 ? 2.959 8.608 4.077 1.00 69.00 100 LEU A O 1
ATOM 728 N N . THR A 1 101 ? 2.974 7.642 2.058 1.00 72.19 101 THR A N 1
ATOM 729 C CA . THR A 1 101 ? 1.510 7.536 1.931 1.00 72.19 101 THR A CA 1
ATOM 730 C C . THR A 1 101 ? 0.934 6.324 2.673 1.00 72.19 101 THR A C 1
ATOM 732 O O . THR A 1 101 ? -0.229 6.338 3.072 1.00 72.19 101 THR A O 1
ATOM 735 N N . GLY A 1 102 ? 1.744 5.294 2.929 1.00 69.19 102 GLY A N 1
ATOM 736 C CA . GLY A 1 102 ? 1.338 4.066 3.618 1.00 69.19 102 GLY A CA 1
ATOM 737 C C . GLY A 1 102 ? 1.210 4.159 5.144 1.00 69.19 102 GLY A C 1
ATOM 738 O O . GLY A 1 102 ? 0.809 3.173 5.761 1.00 69.19 102 GLY A O 1
ATOM 739 N N . HIS A 1 103 ? 1.533 5.298 5.770 1.00 69.25 103 HIS A N 1
ATOM 740 C CA . HIS A 1 103 ? 1.572 5.421 7.236 1.00 69.25 103 HIS A CA 1
ATOM 741 C C . HIS A 1 103 ? 0.184 5.389 7.902 1.00 69.25 103 HIS A C 1
ATOM 743 O O . HIS A 1 103 ? 0.033 4.857 9.003 1.00 69.25 103 HIS A O 1
ATOM 749 N N . ALA A 1 104 ? -0.852 5.866 7.205 1.00 63.16 104 ALA A N 1
ATOM 750 C CA . ALA A 1 104 ? -2.196 6.001 7.768 1.00 63.16 104 ALA A CA 1
ATOM 751 C C . ALA A 1 104 ? -2.873 4.650 8.085 1.00 63.16 104 ALA A C 1
ATOM 753 O O . ALA A 1 104 ? -3.534 4.503 9.111 1.00 63.16 104 ALA A O 1
ATOM 754 N N . GLY A 1 105 ? -2.707 3.630 7.238 1.00 64.44 105 GLY A N 1
ATOM 755 C CA . GLY A 1 105 ? -3.348 2.321 7.447 1.00 64.44 105 GLY A CA 1
ATOM 756 C C . GLY A 1 105 ? -2.930 1.639 8.765 1.00 64.44 105 GLY A C 1
ATOM 757 O O . GLY A 1 105 ? -3.788 1.284 9.572 1.00 64.44 105 GLY A O 1
ATOM 758 N N . PRO A 1 106 ? -1.623 1.493 9.031 1.00 66.44 106 PRO A N 1
ATOM 759 C CA . PRO A 1 106 ? -1.100 0.913 10.266 1.00 66.44 106 PRO A CA 1
ATOM 760 C C . PRO A 1 106 ? -1.298 1.797 11.509 1.00 66.44 106 PRO A C 1
ATOM 762 O O . PRO A 1 106 ? -1.516 1.278 12.606 1.00 66.44 106 PRO A O 1
ATOM 765 N N . GLU A 1 107 ? -1.230 3.123 11.361 1.00 69.69 107 GLU A N 1
ATOM 766 C CA . GLU A 1 107 ? -1.394 4.067 12.471 1.00 69.69 107 GLU A CA 1
ATOM 767 C C . GLU A 1 107 ? -2.839 4.117 12.985 1.00 69.69 107 GLU A C 1
ATOM 769 O O . GLU A 1 107 ? -3.065 4.146 14.198 1.00 69.69 107 GLU A O 1
ATOM 774 N N . TYR A 1 108 ? -3.830 4.047 12.095 1.00 69.94 108 TYR A N 1
ATOM 775 C CA . TYR A 1 108 ? -5.241 4.062 12.484 1.00 69.94 108 TYR A CA 1
ATOM 776 C C . TYR A 1 108 ? -5.849 2.658 12.599 1.00 69.94 108 TYR A C 1
ATOM 778 O O . TYR A 1 108 ? -6.836 2.482 13.310 1.00 69.94 108 TYR A O 1
ATOM 786 N N . GLY A 1 109 ? -5.230 1.633 12.001 1.00 69.31 109 GLY A N 1
ATOM 787 C CA . GLY A 1 109 ? -5.727 0.250 12.007 1.00 69.31 109 GLY A CA 1
ATOM 788 C C . GLY A 1 109 ? -7.064 0.094 11.284 1.00 69.31 109 GLY A C 1
ATOM 789 O O . GLY A 1 109 ? -7.810 -0.842 11.568 1.00 69.31 109 GLY A O 1
ATOM 790 N N . ILE A 1 110 ? -7.370 1.040 10.393 1.00 76.38 110 ILE A N 1
ATOM 791 C CA . ILE A 1 110 ? -8.585 1.068 9.588 1.00 76.38 110 ILE A CA 1
ATOM 792 C C . ILE A 1 110 ? -8.316 0.245 8.322 1.00 76.38 110 ILE A C 1
ATOM 794 O O . ILE A 1 110 ? -7.363 0.550 7.598 1.00 76.38 110 ILE A O 1
ATOM 798 N N . PRO A 1 111 ? -9.127 -0.784 8.025 1.00 74.81 111 PRO A N 1
ATOM 799 C CA . PRO A 1 111 ? -8.924 -1.598 6.835 1.00 74.81 111 PRO A CA 1
ATOM 800 C C . PRO A 1 111 ? -9.163 -0.769 5.563 1.00 74.81 111 PRO A C 1
ATOM 802 O O . PRO A 1 111 ? -10.028 0.112 5.528 1.00 74.81 111 PRO A O 1
ATOM 805 N N . PHE A 1 112 ? -8.408 -1.063 4.497 1.00 74.75 112 PHE A N 1
ATOM 806 C CA . PHE A 1 112 ? -8.443 -0.305 3.236 1.00 74.75 112 PHE A CA 1
ATOM 807 C C . PHE A 1 112 ? -9.862 -0.062 2.681 1.00 74.75 112 PHE A C 1
ATOM 809 O O . PHE A 1 112 ? -10.132 1.069 2.285 1.00 74.75 112 PHE A O 1
ATOM 816 N N . PRO A 1 113 ? -10.814 -1.020 2.706 1.00 75.81 113 PRO A N 1
ATOM 817 C CA . PRO A 1 113 ? -12.184 -0.773 2.248 1.00 75.81 113 PRO A CA 1
ATOM 818 C C . PRO A 1 113 ? -12.920 0.324 3.030 1.00 75.81 113 PRO A C 1
ATOM 820 O O . PRO A 1 113 ? -13.751 1.029 2.462 1.00 75.81 113 PRO A O 1
ATOM 823 N N . VAL A 1 114 ? -12.633 0.487 4.324 1.00 79.25 114 VAL A N 1
ATOM 824 C CA . VAL A 1 114 ? -13.232 1.544 5.153 1.00 79.25 114 VAL A CA 1
ATOM 825 C C . VAL A 1 114 ? -12.596 2.892 4.821 1.00 79.25 114 VAL A C 1
ATOM 827 O O . VAL A 1 114 ? -13.319 3.869 4.636 1.00 79.25 114 VAL A O 1
ATOM 830 N N . LEU A 1 115 ? -11.270 2.931 4.645 1.00 79.31 115 LEU A N 1
ATOM 831 C CA . LEU A 1 115 ? -10.559 4.133 4.198 1.00 79.31 115 LEU A CA 1
ATOM 832 C C . LEU A 1 115 ? -11.024 4.575 2.799 1.00 79.31 115 LEU A C 1
ATOM 834 O O . LEU A 1 115 ? -11.374 5.733 2.598 1.00 79.31 115 LEU A O 1
ATOM 838 N N . ALA A 1 116 ? -11.127 3.640 1.854 1.00 78.38 116 ALA A N 1
ATOM 839 C CA . ALA A 1 116 ? -11.606 3.901 0.500 1.00 78.38 116 ALA A CA 1
ATOM 840 C C . ALA A 1 116 ? -13.053 4.421 0.488 1.00 78.38 116 ALA A C 1
ATOM 842 O O . ALA A 1 116 ? -13.368 5.335 -0.269 1.00 78.38 116 ALA A O 1
ATOM 843 N N . ARG A 1 117 ? -13.933 3.897 1.355 1.00 80.12 117 ARG A N 1
ATOM 844 C CA . ARG A 1 117 ? -15.306 4.410 1.521 1.00 80.12 117 ARG A CA 1
ATOM 845 C C . ARG A 1 117 ? -15.343 5.812 2.126 1.00 80.12 117 ARG A C 1
ATOM 847 O O . ARG A 1 117 ? -16.227 6.579 1.758 1.00 80.12 117 ARG A O 1
ATOM 854 N N . ALA A 1 118 ? -14.412 6.153 3.014 1.00 81.12 118 ALA A N 1
ATOM 855 C CA . ALA A 1 118 ? -14.300 7.503 3.562 1.00 81.12 118 ALA A CA 1
ATOM 856 C C . ALA A 1 118 ? -13.809 8.513 2.508 1.00 81.12 118 ALA A C 1
ATOM 858 O O . ALA A 1 118 ? -14.279 9.646 2.494 1.00 81.12 118 ALA A O 1
ATOM 859 N N . SER A 1 119 ? -12.914 8.100 1.602 1.00 80.25 119 SER A N 1
ATOM 860 C CA . SER A 1 119 ? -12.360 8.970 0.553 1.00 80.25 119 SER A CA 1
ATOM 861 C C . SER A 1 119 ? -13.245 9.090 -0.696 1.00 80.25 119 SER A C 1
ATOM 863 O O . SER A 1 119 ? -13.424 10.188 -1.211 1.00 80.25 119 SER A O 1
ATOM 865 N N . PHE A 1 120 ? -13.800 7.979 -1.192 1.00 78.81 120 PHE A N 1
ATOM 866 C CA . PHE A 1 120 ? -14.532 7.909 -2.470 1.00 78.81 120 PHE A CA 1
ATOM 867 C C . PHE A 1 120 ? -16.047 7.689 -2.310 1.00 78.81 120 PHE A C 1
ATOM 869 O O . PHE A 1 120 ? -16.787 7.624 -3.294 1.00 78.81 120 PHE A O 1
ATOM 876 N N . GLY A 1 121 ? -16.534 7.555 -1.075 1.00 81.31 121 GLY A N 1
ATOM 877 C CA . GLY A 1 121 ? -17.930 7.244 -0.780 1.00 81.31 121 GLY A CA 1
ATOM 878 C C . GLY A 1 121 ? -18.304 5.776 -1.026 1.00 81.31 121 GLY A C 1
ATOM 879 O O . GLY A 1 121 ? -17.557 4.978 -1.591 1.00 81.31 121 GLY A O 1
ATOM 880 N N . LEU A 1 122 ? -19.520 5.402 -0.615 1.00 75.81 122 LEU A N 1
ATOM 881 C CA . LEU A 1 122 ? -20.016 4.017 -0.682 1.00 75.81 122 LEU A CA 1
ATOM 882 C C . LEU A 1 122 ? -20.148 3.465 -2.111 1.00 75.81 122 LEU A C 1
ATOM 884 O O . LEU A 1 122 ? -20.044 2.257 -2.306 1.00 75.81 122 LEU A O 1
ATOM 888 N N . ARG A 1 123 ? -20.398 4.335 -3.098 1.00 69.94 123 ARG A N 1
ATOM 889 C CA . ARG A 1 123 ? -20.578 3.953 -4.510 1.00 69.94 123 ARG A CA 1
ATOM 890 C C . ARG A 1 123 ? -19.277 3.995 -5.317 1.00 69.94 123 ARG A C 1
ATOM 892 O O . ARG A 1 123 ? -19.191 3.292 -6.314 1.00 69.94 123 ARG A O 1
ATOM 899 N N . GLY A 1 124 ? -18.286 4.780 -4.884 1.00 65.12 124 GLY A N 1
ATOM 900 C CA . GLY A 1 124 ? -16.983 4.907 -5.549 1.00 65.12 124 GLY A CA 1
ATOM 901 C C . GLY A 1 124 ? -15.914 3.939 -5.035 1.00 65.12 124 GLY A C 1
ATOM 902 O O . GLY A 1 124 ? -14.918 3.723 -5.708 1.00 65.12 124 GLY A O 1
ATOM 903 N N . ALA A 1 125 ? -16.121 3.326 -3.864 1.00 71.06 125 ALA A N 1
ATOM 904 C CA . ALA A 1 125 ? -15.167 2.391 -3.260 1.00 71.06 125 ALA A CA 1
ATOM 905 C C . ALA A 1 125 ? -15.281 0.934 -3.761 1.00 71.06 125 ALA A C 1
ATOM 907 O O . ALA A 1 125 ? -14.533 0.069 -3.306 1.00 71.06 125 ALA A O 1
ATOM 908 N N . GLY A 1 126 ? -16.245 0.630 -4.638 1.00 70.31 126 GLY A N 1
ATOM 909 C CA . GLY A 1 126 ? -16.385 -0.691 -5.256 1.00 70.31 126 GLY A CA 1
ATOM 910 C C . GLY A 1 126 ? -15.505 -0.828 -6.504 1.00 70.31 126 GLY A C 1
ATOM 911 O O . GLY A 1 126 ? -15.264 0.174 -7.175 1.00 70.31 126 GLY A O 1
ATOM 912 N N . PRO A 1 127 ? -15.039 -2.043 -6.852 1.00 62.78 127 PRO A N 1
ATOM 913 C CA . PRO A 1 127 ? -14.361 -2.259 -8.125 1.00 62.78 127 PRO A CA 1
ATOM 914 C C . PRO A 1 127 ? -15.289 -1.861 -9.286 1.00 62.78 127 PRO A C 1
ATOM 916 O O . PRO A 1 127 ? -16.505 -2.070 -9.188 1.00 62.78 127 PRO A O 1
ATOM 919 N N . PRO A 1 128 ? -14.746 -1.305 -10.381 1.00 54.59 128 PRO A N 1
ATOM 920 C CA . PRO A 1 128 ? -15.556 -0.928 -11.526 1.00 54.59 128 PRO A CA 1
ATOM 921 C C . PRO A 1 128 ? -16.297 -2.159 -12.077 1.00 54.59 128 PRO A C 1
ATOM 923 O O . PRO A 1 128 ? -15.741 -3.247 -12.242 1.00 54.59 128 PRO A O 1
ATOM 926 N N . VAL A 1 129 ? -17.603 -1.994 -12.300 1.00 58.69 129 VAL A N 1
ATOM 927 C CA . VAL A 1 129 ? -18.573 -3.0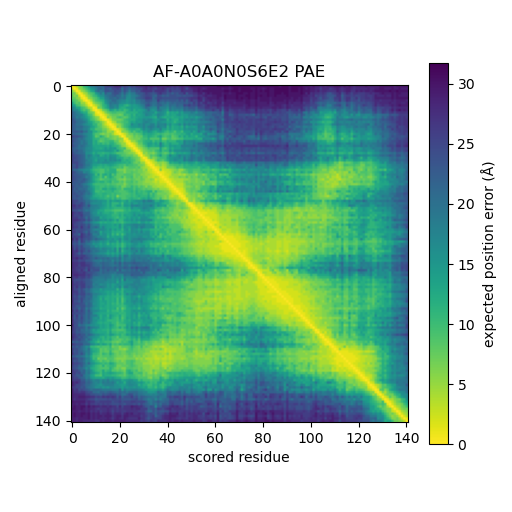67 -12.612 1.00 58.69 129 VAL A CA 1
ATOM 928 C C . VAL A 1 129 ? -18.341 -3.769 -13.954 1.00 58.69 129 VAL A C 1
ATOM 930 O O . VAL A 1 129 ? -18.948 -4.804 -14.226 1.00 58.69 129 VAL A O 1
ATOM 933 N N . GLU A 1 130 ? -17.434 -3.257 -14.774 1.00 58.12 130 GLU A N 1
ATOM 934 C CA . GLU A 1 130 ? -17.116 -3.753 -16.113 1.00 58.12 130 GLU A CA 1
ATOM 935 C C . GLU A 1 130 ? -16.601 -5.206 -16.151 1.00 58.12 130 GLU A C 1
ATOM 937 O O . GLU A 1 130 ? -16.804 -5.894 -17.148 1.00 58.12 130 GLU A O 1
ATOM 942 N N . HIS A 1 131 ? -16.085 -5.757 -15.043 1.00 54.16 131 HIS A N 1
ATOM 943 C CA . HIS A 1 131 ? -15.663 -7.168 -14.978 1.00 54.16 131 HIS A CA 1
ATOM 944 C C . HIS A 1 131 ? -16.709 -8.139 -14.378 1.00 54.16 131 HIS A C 1
ATOM 946 O O . HIS A 1 131 ? -16.544 -9.360 -14.436 1.00 54.16 131 HIS A O 1
ATOM 952 N N . VAL A 1 132 ? -17.829 -7.640 -13.837 1.00 54.41 132 VAL A N 1
ATOM 953 C CA . VAL A 1 132 ? -18.933 -8.477 -13.305 1.00 54.41 132 VAL A CA 1
ATOM 954 C C . VAL A 1 132 ? -19.846 -9.022 -14.419 1.00 54.41 132 VAL A C 1
ATOM 956 O O . VAL A 1 132 ? -20.689 -9.884 -14.175 1.00 54.41 132 VAL A O 1
ATOM 959 N N . ALA A 1 133 ? -19.635 -8.613 -15.672 1.00 50.22 133 ALA A N 1
ATOM 960 C CA . ALA A 1 133 ? -20.390 -9.107 -16.824 1.00 50.22 133 ALA A CA 1
ATOM 961 C C . ALA A 1 133 ? -20.004 -10.536 -17.272 1.00 50.22 133 ALA A C 1
ATOM 963 O O . ALA A 1 133 ? -20.808 -11.223 -17.901 1.00 50.22 133 ALA A O 1
ATOM 964 N N . LEU A 1 134 ? -18.820 -11.048 -16.908 1.00 57.31 134 LEU A N 1
ATOM 965 C CA . LEU A 1 134 ? -18.318 -12.339 -17.413 1.00 57.31 134 LEU A CA 1
ATOM 966 C C . LEU A 1 134 ? -18.904 -13.584 -16.721 1.00 57.31 134 LEU A C 1
ATOM 968 O O . LEU A 1 134 ? -18.692 -14.704 -17.184 1.00 57.31 134 LEU A O 1
ATOM 972 N N . ARG A 1 135 ? -19.673 -13.427 -15.633 1.00 51.75 135 ARG A N 1
ATOM 973 C CA . ARG A 1 135 ? -20.236 -14.568 -14.880 1.00 51.75 135 ARG A CA 1
ATOM 974 C C . ARG A 1 135 ? -21.732 -14.809 -15.115 1.00 51.75 135 ARG A C 1
ATOM 976 O O . ARG A 1 135 ? -22.237 -15.862 -14.730 1.00 51.75 135 ARG A O 1
ATOM 983 N N . ALA A 1 136 ? -22.433 -13.888 -15.780 1.00 55.53 136 ALA A N 1
ATOM 984 C CA . ALA A 1 136 ? -23.873 -14.000 -16.036 1.00 55.53 136 ALA A CA 1
ATOM 985 C C . ALA A 1 136 ? -24.226 -14.864 -17.268 1.00 55.53 136 ALA A C 1
ATOM 987 O O . ALA A 1 136 ? -25.358 -15.326 -17.383 1.00 55.53 136 ALA A O 1
ATOM 988 N N . GLY A 1 137 ? -23.264 -15.145 -18.156 1.00 51.34 137 GLY A N 1
ATOM 989 C CA . GLY A 1 137 ? -23.493 -15.900 -19.398 1.00 51.34 137 GLY A CA 1
ATOM 990 C C . GLY A 1 137 ? -23.486 -17.433 -19.283 1.00 51.34 137 GLY A C 1
ATOM 991 O O . GLY A 1 137 ? -23.745 -18.104 -20.272 1.00 51.34 137 GLY A O 1
ATOM 992 N N . ARG A 1 138 ? -23.193 -18.019 -18.110 1.00 60.38 138 ARG A N 1
ATOM 993 C CA . ARG A 1 138 ? -23.024 -19.485 -17.943 1.00 60.38 138 ARG A CA 1
ATOM 994 C C . ARG A 1 138 ? -24.170 -20.214 -17.222 1.00 60.38 138 ARG A C 1
ATOM 996 O O . ARG A 1 138 ? -24.017 -21.378 -16.876 1.00 60.38 138 ARG A O 1
ATOM 1003 N N . ARG A 1 139 ? -25.315 -19.563 -16.980 1.00 57.72 139 ARG A N 1
ATOM 1004 C CA . ARG A 1 139 ? -26.496 -20.174 -16.323 1.00 57.72 139 ARG A CA 1
ATOM 1005 C C . ARG A 1 139 ? -27.741 -20.221 -17.219 1.00 57.72 139 ARG A C 1
ATOM 1007 O O . ARG A 1 139 ? -28.855 -20.045 -16.737 1.00 57.72 139 ARG A O 1
ATOM 1014 N N . ARG A 1 140 ? -27.553 -20.419 -18.524 1.00 53.16 140 ARG A N 1
ATOM 1015 C CA . ARG A 1 140 ? -28.621 -20.768 -19.472 1.00 53.16 140 ARG A CA 1
ATOM 1016 C C . ARG A 1 140 ? -28.069 -21.754 -20.505 1.00 53.16 140 ARG A C 1
ATOM 1018 O O . ARG A 1 140 ? -27.740 -21.355 -21.614 1.00 53.16 140 ARG A O 1
ATOM 1025 N N . ALA A 1 141 ? -27.897 -23.001 -20.090 1.00 49.16 141 ALA A N 1
ATOM 1026 C CA . ALA A 1 141 ? -27.798 -24.174 -20.953 1.00 49.16 141 ALA A CA 1
ATOM 1027 C C . ALA A 1 141 ? -28.292 -25.370 -20.141 1.00 49.16 141 ALA A C 1
ATOM 1029 O O . ALA A 1 141 ? -27.904 -25.437 -18.949 1.00 49.16 141 ALA A O 1
#

InterPro domains:
  IPR001248 Purine-cytosine permease [PF02133] (42-127)
  IPR045225 Uracil/uridine/allantoin permease [PTHR30618] (32-129)

Solvent-accessible surface area (backbone atoms only — not comparable to full-atom values): 9268 Å² total; per-residue (Å²): 135,85,80,81,74,78,82,74,81,51,95,58,64,46,69,42,99,87,75,43,78,39,80,37,84,84,70,75,79,83,53,71,91,82,54,49,84,87,62,52,65,56,57,76,94,76,61,73,50,90,57,53,52,57,54,51,49,56,53,66,75,63,39,70,71,59,63,68,49,51,69,77,74,49,66,90,89,59,58,67,70,63,45,49,67,62,48,55,56,53,73,49,60,69,57,61,61,50,60,72,69,55,48,60,45,61,75,67,24,48,45,66,74,59,52,37,29,73,75,50,33,84,82,56,53,53,79,76,68,82,69,67,65,80,70,71,76,78,82,81,128

Radius of gyration: 23.44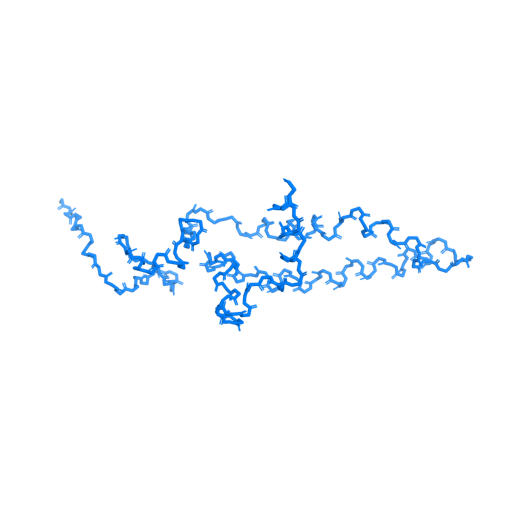 Å; Cα contacts (8 Å, |Δi|>4): 69; chains: 1; bounding box: 55×35×76 Å

Secondary structure (DSSP, 8-state):
----PPPP--SSPEEPTTS-EEPPTT-----TTT--GGGSPPPGGG---TTHHHHHHHHHTS-HHHHHHGGGGSPTT--HHHHHHHHHHHHHHTTTTHHHHTTHHHHHT--HHHHHHHHHHHHHSSPPGGGGGGGGGGS--

Mean predicted aligned error: 14.26 Å

Foldseek 3Di:
DDDPDDDDQDCAFDQDPVRAGDHGVPDDDPPVVVDDPVQDFDDLVPFDADPPQVVVLLVVLDDPVVVVCLVVQDDPPDDVVVSCVVVVVVSVVVCVCVSVVPRVCRVNSGDPLRVLCVVLNPVGSDDPCVVVVPPPPPPDD

Sequence (141 aa):
MTATVPPTPSRRPVPDPAGRVELPPGATLTDGRLVTDDLLPVPPARRRTTCVVPTLWVGTAHDIPLVAARPGLVAPGREGKRAVSTIAPADVVVPAPMPLTGHAGPEYGIPFPVLARASFGLRGAGPPVEHVALRAGRRRA

Organism: NCBI:txid36816